Protein AF-A0A0M4GAU2-F1 (afdb_monomer_lite)

Structure (mmCIF, N/CA/C/O backbone):
data_AF-A0A0M4GAU2-F1
#
_entry.id   AF-A0A0M4GAU2-F1
#
loop_
_atom_site.group_PDB
_atom_site.id
_atom_site.type_symbol
_atom_site.label_atom_id
_atom_site.label_alt_id
_atom_site.label_comp_id
_atom_site.label_asym_id
_atom_site.label_entity_id
_atom_site.label_seq_id
_atom_site.pdbx_PDB_ins_code
_atom_site.Cartn_x
_atom_site.Cartn_y
_atom_site.Cartn_z
_atom_site.occupancy
_atom_site.B_iso_or_equiv
_atom_site.auth_seq_id
_atom_site.auth_comp_id
_atom_site.auth_asym_id
_atom_site.auth_atom_id
_atom_site.pdbx_PDB_model_num
ATOM 1 N N . MET A 1 1 ? 25.456 -0.209 17.950 1.00 37.38 1 MET A N 1
ATOM 2 C CA . MET A 1 1 ? 25.767 -1.241 16.939 1.00 37.38 1 MET A CA 1
ATOM 3 C C . MET A 1 1 ? 24.673 -1.187 15.885 1.00 37.38 1 MET A C 1
ATOM 5 O O . MET A 1 1 ? 23.573 -1.643 16.156 1.00 37.38 1 MET A O 1
ATOM 9 N N . SER A 1 2 ? 24.927 -0.541 14.746 1.00 29.86 2 SER A N 1
ATOM 10 C CA . SER A 1 2 ? 23.926 -0.390 13.682 1.00 29.86 2 SER A CA 1
ATOM 11 C C . SER A 1 2 ? 23.877 -1.651 12.825 1.00 29.86 2 SER A C 1
ATOM 13 O O . SER A 1 2 ? 24.850 -1.964 12.141 1.00 29.86 2 SER A O 1
ATOM 15 N N . LYS A 1 3 ? 22.750 -2.366 12.847 1.00 35.47 3 LYS A N 1
ATOM 16 C CA . LYS A 1 3 ? 22.437 -3.366 11.824 1.00 35.47 3 LYS A CA 1
ATOM 17 C C . LYS A 1 3 ? 21.918 -2.611 10.599 1.00 35.47 3 LYS A C 1
ATOM 19 O O . LYS A 1 3 ? 20.835 -2.041 10.637 1.00 35.47 3 LYS A O 1
ATOM 24 N N . LYS A 1 4 ? 22.733 -2.550 9.542 1.00 35.78 4 LYS A N 1
ATOM 25 C CA . LYS A 1 4 ? 22.286 -2.166 8.198 1.00 35.78 4 LYS A CA 1
ATOM 26 C C . LYS A 1 4 ? 21.355 -3.271 7.698 1.00 35.78 4 LYS A C 1
ATOM 28 O O . LYS A 1 4 ? 21.802 -4.406 7.557 1.00 35.78 4 LYS A O 1
ATOM 33 N N . LEU A 1 5 ? 20.088 -2.945 7.466 1.00 28.72 5 LEU A N 1
ATOM 34 C CA . LEU A 1 5 ? 19.147 -3.827 6.788 1.00 28.72 5 LEU A CA 1
ATOM 35 C C . LEU A 1 5 ? 19.427 -3.720 5.281 1.00 28.72 5 LEU A C 1
ATOM 37 O O . LEU A 1 5 ? 19.213 -2.672 4.678 1.00 28.72 5 LEU A O 1
ATOM 41 N N . MET A 1 6 ? 19.992 -4.776 4.700 1.00 33.91 6 MET A N 1
ATOM 42 C CA . MET A 1 6 ? 19.971 -4.995 3.256 1.00 33.91 6 MET A CA 1
ATOM 43 C C . MET A 1 6 ? 18.650 -5.698 2.945 1.00 33.91 6 MET A C 1
ATOM 45 O O . MET A 1 6 ? 18.496 -6.865 3.291 1.00 33.91 6 MET A O 1
ATOM 49 N N . VAL A 1 7 ? 17.698 -4.995 2.334 1.00 33.19 7 VAL A N 1
ATOM 50 C CA . VAL A 1 7 ? 16.542 -5.628 1.685 1.00 33.19 7 VAL A CA 1
ATOM 51 C C . VAL A 1 7 ? 16.808 -5.541 0.191 1.00 33.19 7 VAL A C 1
ATOM 53 O O . VAL A 1 7 ? 16.531 -4.548 -0.473 1.00 33.19 7 VAL A O 1
ATOM 56 N N . THR A 1 8 ? 17.507 -6.562 -0.288 1.00 37.31 8 THR A N 1
ATOM 57 C CA . THR A 1 8 ? 17.962 -6.719 -1.665 1.00 37.31 8 THR A CA 1
ATOM 58 C C . THR A 1 8 ? 16.935 -7.562 -2.417 1.00 37.31 8 THR A C 1
ATOM 60 O O . THR A 1 8 ? 16.711 -8.707 -2.048 1.00 37.31 8 THR A O 1
ATOM 63 N N . GLY A 1 9 ? 16.337 -6.984 -3.460 1.00 35.84 9 GLY A N 1
ATOM 64 C CA . GLY A 1 9 ? 15.744 -7.629 -4.643 1.00 35.84 9 GLY A CA 1
ATOM 65 C C . GLY A 1 9 ? 15.406 -9.124 -4.588 1.00 35.84 9 GLY A C 1
ATOM 66 O O . GLY A 1 9 ? 16.129 -9.939 -5.161 1.00 35.84 9 GLY A O 1
ATOM 67 N N . ILE A 1 10 ? 14.262 -9.480 -3.998 1.00 39.62 10 ILE A N 1
ATOM 68 C CA . ILE A 1 10 ? 13.757 -10.866 -4.011 1.00 39.62 10 ILE A CA 1
ATOM 69 C C . ILE A 1 10 ? 12.842 -11.149 -5.217 1.00 39.62 10 ILE A C 1
ATOM 71 O O . ILE A 1 10 ? 12.705 -12.304 -5.610 1.00 39.62 10 ILE A O 1
ATOM 75 N N . ILE A 1 11 ? 12.287 -10.140 -5.896 1.00 41.09 11 ILE A N 1
ATOM 76 C CA . ILE A 1 11 ? 11.286 -10.408 -6.946 1.00 41.09 11 ILE A CA 1
ATOM 77 C C . ILE A 1 11 ? 11.917 -10.872 -8.278 1.00 41.09 11 ILE A C 1
ATOM 79 O O . ILE A 1 11 ? 11.309 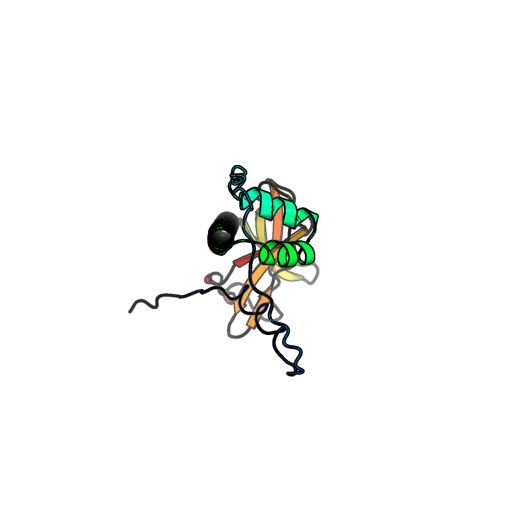-11.664 -8.994 1.00 41.09 11 ILE A O 1
ATOM 83 N N . LEU A 1 12 ? 13.169 -10.509 -8.590 1.00 37.31 12 LEU A N 1
ATOM 84 C CA . LEU A 1 12 ? 13.774 -10.858 -9.890 1.00 37.31 12 LEU A CA 1
ATOM 85 C C . LEU A 1 12 ? 14.558 -12.188 -9.914 1.00 37.31 12 LEU A C 1
ATOM 87 O O . LEU A 1 12 ? 14.758 -12.768 -10.980 1.00 37.31 12 LEU A O 1
ATOM 91 N N . SER A 1 13 ? 14.977 -12.723 -8.761 1.00 33.28 13 SER A N 1
ATOM 92 C CA . SER A 1 13 ? 15.839 -13.925 -8.721 1.00 33.28 13 SER A CA 1
ATOM 93 C C . SER A 1 13 ? 15.098 -15.239 -9.006 1.00 33.28 13 SER A C 1
ATOM 95 O O . SER A 1 13 ? 15.727 -16.237 -9.357 1.00 33.28 13 SER A O 1
ATOM 97 N N . SER A 1 14 ? 13.767 -15.254 -8.908 1.00 34.91 14 SER A N 1
ATOM 98 C CA . SER A 1 14 ? 12.967 -16.474 -9.094 1.00 34.91 14 SER A CA 1
ATOM 99 C C . SER A 1 14 ? 12.647 -16.790 -10.561 1.00 34.91 14 SER A C 1
ATOM 101 O O . SER A 1 14 ? 12.281 -17.921 -10.869 1.00 34.91 14 SER A O 1
ATOM 103 N N . LEU A 1 15 ? 12.817 -15.835 -11.485 1.00 39.34 15 LEU A N 1
ATOM 104 C CA . LEU A 1 15 ? 12.462 -16.008 -12.904 1.00 39.34 15 LEU A CA 1
ATOM 105 C C . LEU A 1 15 ? 13.639 -16.416 -13.806 1.00 39.34 15 LEU A C 1
ATOM 107 O O . LEU A 1 15 ? 13.414 -16.914 -14.905 1.00 39.34 15 LEU A O 1
ATOM 111 N N . ILE A 1 16 ? 14.889 -16.291 -13.346 1.00 38.88 16 ILE A N 1
ATOM 112 C CA . ILE A 1 16 ? 16.074 -16.606 -14.169 1.00 38.88 16 ILE A CA 1
ATOM 113 C C . ILE A 1 16 ? 16.476 -18.097 -14.073 1.00 38.88 16 ILE A C 1
ATOM 115 O O . ILE A 1 16 ? 17.163 -18.613 -14.952 1.00 38.88 16 ILE A O 1
ATOM 119 N N . PHE A 1 17 ? 16.010 -18.845 -13.064 1.00 32.12 17 PHE A N 1
ATOM 120 C CA . PHE A 1 17 ? 16.517 -20.203 -12.790 1.00 32.12 17 PHE A CA 1
ATOM 121 C C . PHE A 1 17 ? 15.682 -21.379 -13.334 1.00 32.12 17 PHE A C 1
ATOM 123 O O . PHE A 1 17 ? 16.109 -22.526 -13.208 1.00 32.12 17 PHE A O 1
ATOM 130 N N . ALA A 1 18 ? 14.536 -21.141 -13.982 1.00 31.88 18 ALA A N 1
ATOM 131 C CA . ALA A 1 18 ? 13.671 -22.220 -14.488 1.00 31.88 18 ALA A CA 1
ATOM 132 C C . ALA A 1 18 ? 13.874 -22.580 -15.980 1.00 31.88 18 ALA A C 1
ATOM 134 O O . ALA A 1 18 ? 13.221 -23.495 -16.475 1.00 31.88 18 ALA A O 1
ATOM 135 N N . GLY A 1 19 ? 14.774 -21.898 -16.702 1.00 32.22 19 GLY A N 1
ATOM 136 C CA . GLY A 1 19 ? 14.965 -22.093 -18.152 1.00 32.22 19 GLY A CA 1
ATOM 137 C C . GLY A 1 19 ? 16.175 -22.931 -18.585 1.00 32.22 19 GLY A C 1
ATOM 138 O O . GLY A 1 19 ? 16.250 -23.331 -19.743 1.00 32.22 19 GLY A O 1
ATOM 139 N N . CYS A 1 20 ? 17.125 -23.232 -17.694 1.00 32.88 20 CYS A N 1
ATOM 140 C CA . CYS A 1 20 ? 18.378 -23.901 -18.066 1.00 32.88 20 CYS A CA 1
ATOM 141 C C . CYS A 1 20 ? 18.501 -25.295 -17.442 1.00 32.88 20 CYS A C 1
ATOM 143 O O . CYS A 1 20 ? 19.254 -25.506 -16.494 1.00 32.88 20 CYS A O 1
ATOM 145 N N . SER A 1 21 ? 17.780 -26.274 -17.993 1.00 30.08 21 SER A N 1
ATOM 146 C CA . SER A 1 21 ? 18.177 -27.689 -17.936 1.00 30.08 21 SER A CA 1
ATOM 147 C C . SER A 1 21 ? 17.372 -28.536 -18.920 1.00 30.08 21 SER A C 1
ATOM 149 O O . SER A 1 21 ? 16.273 -28.978 -18.600 1.00 30.08 21 SER A O 1
ATOM 151 N N . LYS A 1 22 ? 17.953 -28.808 -20.097 1.00 33.75 22 LYS A N 1
ATOM 152 C CA . LYS A 1 22 ? 18.382 -30.161 -20.504 1.00 33.75 22 LYS A CA 1
ATOM 153 C C . LYS A 1 22 ? 18.980 -30.183 -21.922 1.00 33.75 22 LYS A C 1
ATOM 155 O O . LYS A 1 22 ? 18.321 -29.839 -22.889 1.00 33.75 22 LYS A O 1
ATOM 160 N N . GLU A 1 23 ? 20.220 -30.671 -21.946 1.00 27.88 23 GLU A N 1
ATOM 161 C CA . GLU A 1 23 ? 20.842 -31.590 -22.915 1.00 27.88 23 GLU A CA 1
ATOM 162 C C . GLU A 1 23 ? 21.263 -31.118 -24.332 1.00 27.88 23 GLU A C 1
ATOM 164 O O . GLU A 1 23 ? 20.506 -30.618 -25.152 1.00 27.88 23 GLU A O 1
ATOM 169 N N . ASN A 1 24 ? 22.564 -31.342 -24.546 1.00 28.81 24 ASN A N 1
ATOM 170 C CA . ASN A 1 24 ? 23.491 -31.155 -25.671 1.00 28.81 24 ASN A CA 1
ATOM 171 C C . ASN A 1 24 ? 23.342 -32.290 -26.735 1.00 28.81 24 ASN A C 1
ATOM 173 O O . ASN A 1 24 ? 22.581 -33.223 -26.487 1.00 28.81 24 ASN A O 1
ATOM 177 N N . PRO A 1 25 ? 24.267 -32.455 -27.706 1.00 45.41 25 PRO A N 1
ATOM 178 C CA . PRO A 1 25 ? 24.564 -31.708 -28.940 1.00 45.41 25 PRO A CA 1
ATOM 179 C C . PRO A 1 25 ? 24.267 -32.535 -30.218 1.00 45.41 25 PRO A C 1
ATOM 181 O O . PRO A 1 25 ? 24.399 -33.753 -30.203 1.00 45.41 25 PRO A O 1
ATOM 184 N N . GLU A 1 26 ? 24.088 -31.900 -31.380 1.00 28.69 26 GLU A N 1
ATOM 185 C CA . GLU A 1 26 ? 24.576 -32.516 -32.625 1.00 28.69 26 GLU A CA 1
ATOM 186 C C . GLU A 1 26 ? 25.001 -31.464 -33.654 1.00 28.69 26 GLU A C 1
ATOM 188 O O . GLU A 1 26 ? 24.389 -30.410 -33.817 1.00 28.69 26 GLU A O 1
ATOM 193 N N . GLN A 1 27 ? 26.137 -31.754 -34.280 1.00 31.38 27 GLN A N 1
ATOM 194 C CA . GLN A 1 27 ? 26.883 -30.930 -35.216 1.00 31.38 27 GLN A CA 1
ATOM 195 C C . GLN A 1 27 ? 26.136 -30.715 -36.535 1.00 31.38 27 GLN A C 1
ATOM 197 O O . GLN A 1 27 ? 25.662 -31.666 -37.145 1.00 31.38 27 GLN A O 1
ATOM 202 N N . ALA A 1 28 ? 26.241 -29.506 -37.081 1.00 29.28 28 ALA A N 1
ATOM 203 C CA . ALA A 1 28 ? 26.491 -29.329 -38.508 1.00 29.28 28 ALA A CA 1
ATOM 204 C C . ALA A 1 28 ? 27.251 -28.017 -38.715 1.00 29.28 28 ALA A C 1
ATOM 206 O O . ALA A 1 28 ? 26.697 -26.923 -38.639 1.00 29.28 28 ALA A O 1
ATOM 207 N N . ALA A 1 29 ? 28.557 -28.150 -38.932 1.00 33.00 29 ALA A N 1
ATOM 208 C CA . ALA A 1 29 ? 29.398 -27.088 -39.446 1.00 33.00 29 ALA A CA 1
ATOM 209 C C . ALA A 1 29 ? 29.067 -26.845 -40.925 1.00 33.00 29 ALA A C 1
ATOM 211 O O . ALA A 1 29 ? 28.983 -27.795 -41.702 1.00 33.00 29 ALA A O 1
ATOM 212 N N . ALA A 1 30 ? 28.963 -25.580 -41.319 1.00 32.41 30 ALA A N 1
ATOM 213 C CA . ALA A 1 30 ? 29.221 -25.154 -42.687 1.00 32.41 30 ALA A CA 1
ATOM 214 C C . ALA A 1 30 ? 29.810 -23.739 -42.647 1.00 32.41 30 ALA A C 1
ATOM 216 O O . ALA A 1 30 ? 29.138 -22.774 -42.288 1.00 32.41 30 ALA A O 1
ATOM 217 N N . GLU A 1 31 ? 31.102 -23.653 -42.958 1.00 33.91 31 GLU A N 1
ATOM 218 C CA . GLU A 1 31 ? 31.794 -22.412 -43.287 1.00 33.91 31 GLU A CA 1
ATOM 219 C C . GLU A 1 31 ? 31.272 -21.867 -44.622 1.00 33.91 31 GLU A C 1
ATOM 221 O O . GLU A 1 31 ? 31.273 -22.589 -45.615 1.00 33.91 31 GLU A O 1
ATOM 226 N N . GLU A 1 32 ? 30.969 -20.570 -44.692 1.00 29.83 32 GLU A N 1
ATOM 227 C CA . GLU A 1 32 ? 31.379 -19.766 -45.845 1.00 29.83 32 GLU A CA 1
ATOM 228 C C . GLU A 1 32 ? 31.563 -18.294 -45.444 1.00 29.83 32 GLU A C 1
ATOM 230 O O . GLU A 1 32 ? 30.829 -17.730 -44.635 1.00 29.83 32 GLU A O 1
ATOM 235 N N . LYS A 1 33 ? 32.632 -17.699 -45.972 1.00 32.75 33 LYS A N 1
ATOM 236 C CA . LYS A 1 33 ? 33.180 -16.377 -45.634 1.00 32.75 33 LYS A CA 1
ATOM 237 C C . LYS A 1 33 ? 32.769 -15.342 -46.716 1.00 32.75 33 LYS A C 1
ATOM 239 O O . LYS A 1 33 ? 32.147 -15.702 -47.706 1.00 32.75 33 LYS A O 1
ATOM 244 N N . PRO A 1 34 ? 33.105 -14.050 -46.565 1.00 39.31 34 PRO A N 1
ATOM 245 C CA . PRO A 1 34 ? 32.179 -12.929 -46.409 1.00 39.31 34 PRO A CA 1
ATOM 246 C C . PRO A 1 34 ? 31.930 -12.120 -47.699 1.00 39.31 34 PRO A C 1
ATOM 248 O O . PRO A 1 34 ? 32.752 -12.128 -48.617 1.00 39.31 34 PRO A O 1
ATOM 251 N N . LYS A 1 35 ? 30.884 -11.277 -47.720 1.00 30.77 35 LYS A N 1
ATOM 252 C CA . LYS A 1 35 ? 30.868 -10.091 -48.594 1.00 30.77 35 LYS A CA 1
ATOM 253 C C . LYS A 1 35 ? 30.059 -8.916 -48.035 1.00 30.77 35 LYS A C 1
ATOM 255 O O . LYS A 1 35 ? 28.857 -8.999 -47.844 1.00 30.77 35 LYS A O 1
ATOM 260 N N . ALA A 1 36 ? 30.825 -7.855 -47.789 1.00 29.66 36 ALA A N 1
ATOM 261 C CA . ALA A 1 36 ? 30.553 -6.423 -47.840 1.00 29.66 36 ALA A CA 1
ATOM 262 C C . ALA A 1 36 ? 29.114 -5.918 -48.053 1.00 29.66 36 ALA A C 1
ATOM 264 O O . ALA A 1 36 ? 28.466 -6.243 -49.043 1.00 29.66 36 ALA A O 1
ATOM 265 N N . GLY A 1 37 ? 28.773 -4.924 -47.228 1.00 34.22 37 GLY A N 1
ATOM 266 C CA . GLY A 1 37 ? 27.866 -3.839 -47.592 1.00 34.22 37 GLY A CA 1
ATOM 267 C C . GLY A 1 37 ? 26.522 -3.901 -46.889 1.00 34.22 37 GLY A C 1
ATOM 268 O O . GLY A 1 37 ? 25.534 -4.299 -47.492 1.00 34.22 37 GLY A O 1
ATOM 269 N N . GLN A 1 38 ? 26.466 -3.433 -45.646 1.00 30.27 38 GLN A N 1
ATOM 270 C CA . GLN A 1 38 ? 25.228 -2.876 -45.117 1.00 30.27 38 GLN A CA 1
ATOM 271 C C . GLN A 1 38 ? 25.547 -1.519 -44.507 1.00 30.27 38 GLN A C 1
ATOM 273 O O . GLN A 1 38 ? 26.264 -1.413 -43.513 1.00 30.27 38 GLN A O 1
ATOM 278 N N . GLU A 1 39 ? 25.065 -0.488 -45.198 1.00 32.91 39 GLU A N 1
ATOM 279 C CA . GLU A 1 39 ? 24.930 0.866 -44.688 1.00 32.91 39 GLU A CA 1
ATOM 280 C C . GLU A 1 39 ? 24.306 0.801 -43.296 1.00 32.91 39 GLU A C 1
ATOM 282 O O . GLU A 1 39 ? 23.192 0.301 -43.119 1.00 32.91 39 GLU A O 1
ATOM 287 N N . GLN A 1 40 ? 25.036 1.319 -42.309 1.00 31.45 40 GLN A N 1
ATOM 288 C CA . GLN A 1 40 ? 24.446 1.761 -41.059 1.00 31.45 40 GLN A CA 1
ATOM 289 C C . GLN A 1 40 ? 23.450 2.863 -41.408 1.00 31.45 40 GLN A C 1
ATOM 291 O O . GLN A 1 40 ? 23.799 4.029 -41.570 1.00 31.45 40 GLN A O 1
ATOM 296 N N . THR A 1 41 ? 22.191 2.476 -41.558 1.00 33.12 41 THR A N 1
ATOM 297 C CA . THR A 1 41 ? 21.095 3.404 -41.350 1.00 33.12 41 THR A CA 1
ATOM 298 C C . THR A 1 41 ? 21.101 3.703 -39.856 1.00 33.12 41 THR A C 1
ATOM 300 O O . THR A 1 41 ? 20.649 2.899 -39.045 1.00 33.12 41 THR A O 1
ATOM 303 N N . GLU A 1 42 ? 21.683 4.846 -39.488 1.00 39.25 42 GLU A N 1
ATOM 304 C CA . GLU A 1 42 ? 21.441 5.516 -38.211 1.00 39.25 42 GLU A CA 1
ATOM 305 C C . GLU A 1 42 ? 19.946 5.863 -38.140 1.00 39.25 42 GLU A C 1
ATOM 307 O O . GLU A 1 42 ? 19.505 6.981 -38.406 1.00 39.25 42 GLU A O 1
ATOM 312 N N . GLY A 1 43 ? 19.128 4.858 -37.829 1.00 33.25 43 GLY A N 1
ATOM 313 C CA . GLY A 1 43 ? 17.809 5.086 -37.279 1.00 33.25 43 GLY A CA 1
ATOM 314 C C . GLY A 1 43 ? 18.021 5.764 -35.938 1.00 33.25 43 GLY A C 1
ATOM 315 O O . GLY A 1 43 ? 18.689 5.202 -35.071 1.00 33.25 43 GLY A O 1
ATOM 316 N N . LYS A 1 44 ? 17.502 6.987 -35.787 1.00 35.03 44 LYS A N 1
ATOM 317 C CA . LYS A 1 44 ? 17.373 7.653 -34.490 1.00 35.03 44 LYS A CA 1
ATOM 318 C C . LYS A 1 44 ? 16.924 6.613 -33.467 1.00 35.03 44 LYS A C 1
ATOM 320 O O . LYS A 1 44 ? 15.817 6.093 -33.588 1.00 35.03 44 LYS A O 1
ATOM 325 N N . SER A 1 45 ? 17.800 6.307 -32.514 1.00 42.22 45 SER A N 1
ATOM 326 C CA . SER A 1 45 ? 17.443 5.596 -31.294 1.00 42.22 45 SER A CA 1
ATOM 327 C C . SER A 1 45 ? 16.228 6.317 -30.726 1.00 42.22 45 SER A C 1
ATOM 329 O O . SER A 1 45 ? 16.341 7.476 -30.334 1.0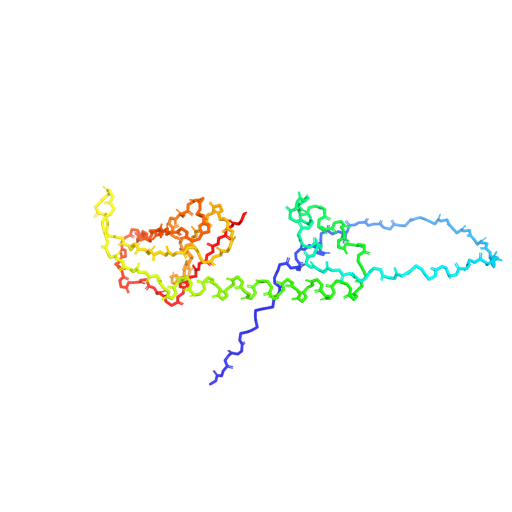0 42.2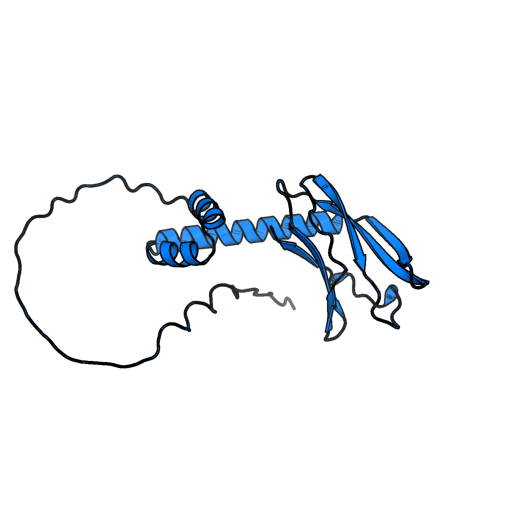2 45 SER A O 1
ATOM 331 N N . GLN A 1 46 ? 15.047 5.700 -30.791 1.00 58.00 46 GLN A N 1
ATOM 332 C CA . GLN A 1 46 ? 13.973 6.114 -29.904 1.00 58.00 46 GLN A CA 1
ATOM 333 C C . GLN A 1 46 ? 14.520 5.863 -28.506 1.00 58.00 46 GLN A C 1
ATOM 335 O O . GLN A 1 46 ? 14.842 4.723 -28.179 1.00 58.00 46 GLN A O 1
ATOM 340 N N . ASP A 1 47 ? 14.735 6.932 -27.745 1.00 80.19 47 ASP A N 1
ATOM 341 C CA . ASP A 1 47 ? 15.150 6.817 -26.356 1.00 80.19 47 ASP A CA 1
ATOM 342 C C . ASP A 1 47 ? 14.124 5.936 -25.636 1.00 80.19 47 ASP A C 1
ATOM 344 O O . ASP A 1 47 ? 12.921 6.209 -25.669 1.00 80.19 47 ASP A O 1
ATOM 348 N N . PHE A 1 48 ? 14.596 4.827 -25.068 1.00 89.94 48 PHE A N 1
ATOM 349 C CA . PHE A 1 48 ? 13.762 3.920 -24.296 1.00 89.94 48 PHE A CA 1
ATOM 350 C C . PHE A 1 48 ? 13.121 4.685 -23.133 1.00 89.94 48 PHE A C 1
ATOM 352 O O . PHE A 1 48 ? 13.804 5.384 -22.387 1.00 89.94 48 PHE A O 1
ATOM 359 N N . ASN A 1 49 ? 11.802 4.555 -22.987 1.00 94.19 49 ASN A N 1
ATOM 360 C CA . ASN A 1 49 ? 11.042 5.206 -21.930 1.00 94.19 49 ASN A CA 1
ATOM 361 C C . ASN A 1 49 ? 10.494 4.144 -20.956 1.00 94.19 49 ASN A C 1
ATOM 363 O O . ASN A 1 49 ? 9.513 3.468 -21.287 1.00 94.19 49 ASN A O 1
ATOM 367 N N . PRO A 1 50 ? 11.089 3.984 -19.756 1.00 92.94 50 PRO A N 1
ATOM 368 C CA . PRO A 1 50 ? 10.677 2.949 -18.810 1.00 92.94 50 PRO A CA 1
ATOM 369 C C . PRO A 1 50 ? 9.253 3.163 -18.272 1.00 92.94 50 PRO A C 1
ATOM 371 O O . PRO A 1 50 ? 8.563 2.189 -17.980 1.00 92.94 50 PRO A O 1
ATOM 374 N N . GLU A 1 51 ? 8.770 4.408 -18.198 1.00 92.75 51 GLU A N 1
ATOM 375 C CA . GLU A 1 51 ? 7.395 4.703 -17.778 1.00 92.75 51 GLU A CA 1
ATOM 376 C C . GLU A 1 51 ? 6.376 4.220 -18.813 1.00 92.75 51 GLU A C 1
ATOM 378 O O . GLU A 1 51 ? 5.394 3.562 -18.465 1.00 92.75 51 GLU A O 1
ATOM 383 N N . GLU A 1 52 ? 6.601 4.525 -20.093 1.00 93.38 52 GLU A N 1
ATOM 384 C CA . GLU A 1 52 ? 5.728 4.050 -21.172 1.00 93.38 52 GLU A CA 1
ATOM 385 C C . GLU A 1 52 ? 5.760 2.525 -21.281 1.00 93.38 52 GLU A C 1
ATOM 387 O O . GLU A 1 52 ? 4.710 1.909 -21.465 1.00 93.38 52 GLU A O 1
ATOM 392 N N . PHE A 1 53 ? 6.931 1.915 -21.085 1.00 93.50 53 PHE A N 1
ATOM 393 C CA . PHE A 1 53 ? 7.080 0.464 -21.064 1.00 93.50 53 PHE A CA 1
ATOM 394 C C . PHE A 1 53 ? 6.243 -0.188 -19.954 1.00 93.50 53 PHE A C 1
ATOM 396 O O . PHE A 1 53 ? 5.483 -1.117 -20.224 1.00 93.50 53 PHE A O 1
ATOM 403 N N . VAL A 1 54 ? 6.328 0.312 -18.714 1.00 90.56 54 VAL A N 1
ATOM 404 C CA . VAL A 1 54 ? 5.543 -0.213 -17.581 1.00 90.56 54 VAL A CA 1
ATOM 405 C C . VAL A 1 54 ? 4.042 0.017 -17.784 1.00 90.56 54 VAL A C 1
ATOM 407 O O . VAL A 1 54 ? 3.241 -0.872 -17.496 1.00 90.56 54 VAL A O 1
ATOM 410 N N . LYS A 1 55 ? 3.641 1.169 -18.339 1.00 89.19 55 LYS A N 1
ATOM 411 C CA . LYS A 1 55 ? 2.233 1.436 -18.685 1.00 89.19 55 LYS A CA 1
ATOM 412 C C . LYS A 1 55 ? 1.701 0.468 -19.736 1.00 89.19 55 LYS A C 1
ATOM 414 O O . LYS A 1 55 ? 0.556 0.034 -19.635 1.00 89.19 55 LYS A O 1
ATOM 419 N N . GLU A 1 56 ? 2.501 0.144 -20.746 1.00 91.38 56 GLU A N 1
ATOM 420 C CA . GLU A 1 56 ? 2.113 -0.818 -21.776 1.00 91.38 56 GLU A CA 1
ATOM 421 C C . GLU A 1 56 ? 2.057 -2.239 -21.202 1.00 91.38 56 GLU A C 1
ATOM 423 O O . GLU A 1 56 ? 1.076 -2.950 -21.419 1.00 91.38 56 GLU A O 1
ATOM 428 N N . ALA A 1 57 ? 3.022 -2.610 -20.358 1.00 89.88 57 ALA A N 1
ATOM 429 C CA . ALA A 1 57 ? 3.011 -3.874 -19.631 1.00 89.88 57 ALA A CA 1
ATOM 430 C C . ALA A 1 57 ? 1.755 -4.053 -18.766 1.00 89.88 57 ALA A C 1
ATOM 432 O O . ALA A 1 57 ? 1.185 -5.140 -18.744 1.00 89.88 57 ALA A O 1
ATOM 433 N N . GLY A 1 58 ? 1.262 -2.989 -18.125 1.00 84.62 58 GLY A N 1
ATOM 434 C CA . GLY A 1 58 ? 0.004 -3.024 -17.373 1.00 84.62 58 GLY A CA 1
ATOM 435 C C . GLY A 1 58 ? -1.225 -3.386 -18.221 1.00 84.62 58 GLY A C 1
ATOM 436 O O . GLY A 1 58 ? -2.178 -3.957 -17.701 1.00 84.62 58 GLY A O 1
ATOM 437 N N . LYS A 1 59 ? -1.207 -3.111 -19.534 1.00 89.25 59 LYS A N 1
ATOM 438 C CA . LYS A 1 59 ? -2.313 -3.451 -20.450 1.00 89.25 59 LYS A CA 1
ATOM 439 C C . LYS A 1 59 ? -2.262 -4.896 -20.938 1.00 89.25 59 LYS A C 1
ATOM 441 O O . LYS A 1 59 ? -3.312 -5.489 -21.169 1.00 89.25 59 LYS A O 1
ATOM 446 N N . HIS A 1 60 ? -1.058 -5.436 -21.141 1.00 89.50 60 HIS A N 1
ATOM 447 C CA . HIS A 1 60 ? -0.852 -6.767 -21.736 1.00 89.50 60 HIS A CA 1
ATOM 448 C C . HIS A 1 60 ? -0.527 -7.858 -20.711 1.00 89.50 60 HIS A C 1
ATOM 450 O O . HIS A 1 60 ? -0.624 -9.043 -21.023 1.00 89.50 60 HIS A O 1
ATOM 456 N N . GLY A 1 61 ? -0.166 -7.478 -19.487 1.00 85.56 61 GLY A N 1
ATOM 457 C CA . GLY A 1 61 ? 0.132 -8.391 -18.391 1.00 85.56 61 GLY A CA 1
ATOM 458 C C . GLY A 1 61 ? 1.565 -8.935 -18.384 1.00 85.56 61 GLY A C 1
ATOM 459 O O . GLY A 1 61 ? 2.439 -8.545 -19.163 1.00 85.56 61 GLY A O 1
ATOM 460 N N . MET A 1 62 ? 1.805 -9.863 -17.453 1.00 87.12 62 MET A N 1
ATOM 461 C CA . MET A 1 62 ? 3.149 -10.334 -17.098 1.00 87.12 62 MET A CA 1
ATOM 462 C C . MET A 1 62 ? 3.849 -11.120 -18.216 1.00 87.12 62 MET A C 1
ATOM 464 O O . MET A 1 62 ? 5.061 -11.008 -18.380 1.00 87.12 62 MET A O 1
ATOM 468 N N . GLU A 1 63 ? 3.110 -11.903 -19.007 1.00 89.12 63 GLU A N 1
ATOM 469 C CA . GLU A 1 63 ? 3.694 -12.683 -20.110 1.00 89.12 63 GLU A CA 1
ATOM 470 C C . GLU A 1 63 ? 4.295 -11.772 -21.187 1.00 89.12 63 GLU A C 1
ATOM 472 O O . GLU A 1 63 ? 5.405 -12.013 -21.663 1.00 89.12 63 GLU A O 1
ATOM 477 N N . TRP A 1 64 ? 3.593 -10.683 -21.515 1.00 93.69 64 TRP A N 1
ATOM 478 C CA . TRP A 1 64 ? 4.088 -9.660 -22.430 1.00 93.69 64 TRP A CA 1
ATOM 479 C C . TRP A 1 64 ? 5.299 -8.937 -21.846 1.00 93.69 64 TRP A C 1
ATOM 481 O O . TRP A 1 64 ? 6.314 -8.803 -22.525 1.00 93.69 64 TRP A O 1
ATOM 491 N N . TYR A 1 65 ? 5.230 -8.547 -20.569 1.00 91.12 65 TYR A N 1
ATOM 492 C CA . TYR A 1 65 ? 6.342 -7.894 -19.880 1.00 91.12 65 TYR A CA 1
ATOM 493 C C . TYR A 1 65 ? 7.630 -8.724 -19.971 1.00 91.12 65 TYR A C 1
ATOM 495 O O . TYR A 1 65 ? 8.661 -8.213 -20.402 1.00 91.12 65 TYR A O 1
ATOM 503 N N . ILE A 1 66 ? 7.570 -10.021 -19.645 1.00 91.06 66 ILE A N 1
ATOM 504 C CA . ILE A 1 66 ? 8.734 -10.919 -19.717 1.00 91.06 66 ILE A CA 1
ATOM 505 C C . ILE A 1 66 ? 9.274 -11.004 -21.154 1.00 91.06 66 ILE A C 1
ATOM 507 O O . ILE A 1 66 ? 10.487 -10.923 -21.364 1.00 91.06 66 ILE A O 1
ATOM 511 N N . ALA A 1 67 ? 8.388 -11.154 -22.142 1.00 92.56 67 ALA A N 1
ATOM 512 C CA . ALA A 1 67 ? 8.774 -11.283 -23.544 1.00 92.56 67 ALA A CA 1
ATOM 513 C C . ALA A 1 67 ? 9.430 -10.011 -24.105 1.00 92.56 67 ALA A C 1
ATOM 515 O O . ALA A 1 67 ? 10.368 -10.110 -24.897 1.00 92.56 67 ALA A O 1
ATOM 516 N N . GLU A 1 68 ? 8.960 -8.828 -23.708 1.00 93.44 68 GLU A N 1
ATOM 517 C CA . GLU A 1 68 ? 9.532 -7.560 -24.162 1.00 93.44 68 GLU A CA 1
ATOM 518 C C . GLU A 1 68 ? 10.810 -7.187 -23.409 1.00 93.44 68 GLU A C 1
ATOM 520 O O . GLU A 1 68 ? 11.758 -6.723 -24.038 1.00 93.44 68 GLU A O 1
ATOM 525 N N . VAL A 1 69 ? 10.904 -7.470 -22.103 1.00 92.38 69 VAL A N 1
ATOM 526 C CA . VAL A 1 69 ? 12.149 -7.264 -21.338 1.00 92.38 69 VAL A CA 1
ATOM 527 C C . VAL A 1 69 ? 13.303 -8.066 -21.942 1.00 92.38 69 VAL A C 1
ATOM 529 O O . VAL A 1 69 ? 14.418 -7.561 -22.028 1.00 92.38 69 VAL A O 1
ATOM 532 N N . ALA A 1 70 ? 13.044 -9.278 -22.444 1.00 92.31 70 ALA A N 1
ATOM 533 C CA . ALA A 1 70 ? 14.057 -10.109 -23.099 1.00 92.31 70 ALA A CA 1
ATOM 534 C C . ALA A 1 70 ? 14.647 -9.497 -24.390 1.00 92.31 70 ALA A C 1
ATOM 536 O O . ALA A 1 70 ? 15.678 -9.969 -24.871 1.00 92.31 70 ALA A O 1
ATOM 537 N N . LYS A 1 71 ? 14.002 -8.472 -24.964 1.00 93.25 71 LYS A N 1
ATOM 538 C CA . LYS A 1 71 ? 14.460 -7.763 -26.171 1.00 93.25 71 LYS A CA 1
ATOM 539 C C . LYS A 1 71 ? 15.230 -6.480 -25.853 1.00 93.25 71 LYS A C 1
ATOM 541 O O . LYS A 1 71 ? 15.831 -5.912 -26.765 1.00 93.25 71 LYS A O 1
ATOM 546 N N . LEU A 1 72 ? 15.191 -6.022 -24.602 1.00 92.50 72 LEU A N 1
ATOM 547 C CA . LEU A 1 72 ? 15.848 -4.796 -24.165 1.00 92.50 72 LEU A CA 1
ATOM 548 C C . LEU A 1 72 ? 17.366 -4.975 -24.090 1.00 92.50 72 LEU A C 1
ATOM 550 O O . LEU A 1 72 ? 17.889 -6.045 -23.767 1.00 92.50 72 LEU A O 1
ATOM 554 N N . LYS A 1 73 ? 18.089 -3.894 -24.365 1.00 94.06 73 LYS A N 1
ATOM 555 C CA . LYS A 1 73 ? 19.535 -3.817 -24.156 1.00 94.06 73 LYS A CA 1
ATOM 556 C C . LYS A 1 73 ? 19.851 -3.721 -22.659 1.00 94.06 73 LYS A C 1
ATOM 558 O O . LYS A 1 73 ? 19.018 -3.239 -21.890 1.00 94.06 73 LYS A O 1
ATOM 563 N N . PRO A 1 74 ? 21.066 -4.097 -22.223 1.00 93.50 74 PRO A N 1
ATOM 564 C CA . PRO A 1 74 ? 21.460 -4.008 -20.815 1.00 93.50 74 PRO A CA 1
ATOM 565 C C . PRO A 1 74 ? 21.245 -2.624 -20.177 1.00 93.50 74 PRO A C 1
ATOM 567 O O . PRO A 1 74 ? 20.847 -2.526 -19.016 1.00 93.50 74 PRO A O 1
ATOM 570 N N . GLU A 1 75 ? 21.474 -1.547 -20.930 1.00 93.00 75 GLU A N 1
ATOM 571 C CA . GLU A 1 75 ? 21.278 -0.172 -20.462 1.00 93.00 75 GLU A CA 1
ATOM 572 C C . GLU A 1 75 ? 19.794 0.168 -20.252 1.00 93.00 75 GLU A C 1
ATOM 574 O O . GLU A 1 75 ? 19.449 0.864 -19.301 1.00 93.00 75 GLU A O 1
ATOM 579 N N . GLU A 1 76 ? 18.912 -0.352 -21.105 1.00 93.00 76 GLU A N 1
ATOM 580 C CA . GLU A 1 76 ? 17.456 -0.171 -21.026 1.00 93.00 76 GLU A CA 1
ATOM 581 C C . GLU A 1 76 ? 16.874 -0.987 -19.863 1.00 93.00 76 GLU A C 1
ATOM 583 O O . GLU A 1 76 ? 16.044 -0.488 -19.105 1.00 93.00 76 GLU A O 1
ATOM 588 N N . ILE A 1 77 ? 17.386 -2.206 -19.649 1.00 93.56 77 ILE A N 1
ATOM 589 C CA . ILE A 1 77 ? 17.065 -3.026 -18.469 1.00 93.56 77 ILE A CA 1
ATOM 590 C C . ILE A 1 77 ? 17.447 -2.276 -17.189 1.00 93.56 77 ILE A C 1
ATOM 592 O O . ILE A 1 77 ? 16.638 -2.181 -16.271 1.00 93.56 77 ILE A O 1
ATOM 596 N N . SER A 1 78 ? 18.645 -1.685 -17.143 1.00 92.44 78 SER A N 1
ATOM 597 C CA . SER A 1 78 ? 19.100 -0.920 -15.974 1.00 92.44 78 SER A CA 1
ATOM 598 C C . SER A 1 78 ? 18.188 0.279 -15.677 1.00 92.44 78 SER A C 1
ATOM 600 O O . SER A 1 78 ? 17.842 0.512 -14.521 1.00 92.44 78 SER A O 1
ATOM 602 N N . GLN A 1 79 ? 17.753 1.008 -16.712 1.00 93.38 79 GLN A N 1
ATOM 603 C CA . GLN A 1 79 ? 16.807 2.123 -16.568 1.00 93.38 79 GLN A CA 1
ATOM 604 C C . GLN A 1 79 ? 15.431 1.657 -16.076 1.00 93.38 79 GLN A C 1
ATOM 606 O O . GLN A 1 79 ? 14.822 2.310 -15.229 1.00 93.38 79 GLN A O 1
ATOM 611 N N . LEU A 1 80 ? 14.940 0.522 -16.581 1.00 93.56 80 LEU A N 1
ATOM 612 C CA . LEU A 1 80 ? 13.675 -0.068 -16.149 1.00 93.56 80 LEU A CA 1
ATOM 613 C C . LEU A 1 80 ? 13.727 -0.516 -14.681 1.00 93.56 80 LEU A C 1
ATOM 615 O O . LEU A 1 80 ? 12.792 -0.249 -13.928 1.00 93.56 80 LEU A O 1
ATOM 619 N N . GLU A 1 81 ? 14.821 -1.151 -14.258 1.00 92.88 81 GLU A N 1
ATOM 620 C CA . GLU A 1 81 ? 15.028 -1.564 -12.867 1.00 92.88 81 GLU A CA 1
ATOM 621 C C . GLU A 1 81 ? 15.100 -0.372 -11.907 1.00 92.88 81 GLU A C 1
ATOM 623 O O . GLU A 1 81 ? 14.555 -0.429 -10.804 1.00 92.88 81 GLU A O 1
ATOM 628 N N . GLU A 1 82 ? 15.788 0.703 -12.296 1.00 94.00 82 GLU A N 1
ATOM 629 C CA . GLU A 1 82 ? 15.858 1.930 -11.500 1.00 94.00 82 GLU A CA 1
ATOM 630 C C . GLU A 1 82 ? 14.474 2.571 -11.366 1.00 94.00 82 GLU A C 1
ATOM 632 O O . GLU A 1 82 ? 14.027 2.844 -10.251 1.00 94.00 82 GLU A O 1
ATOM 637 N N . TYR A 1 83 ? 13.744 2.693 -12.476 1.00 92.62 83 TYR A N 1
ATOM 638 C CA . TYR A 1 83 ? 12.382 3.216 -12.481 1.00 92.62 83 TYR A CA 1
ATOM 639 C C . TYR A 1 83 ? 11.425 2.393 -11.602 1.00 92.62 83 TYR A C 1
ATOM 641 O O . TYR A 1 83 ? 10.636 2.954 -10.841 1.00 92.62 83 TYR A O 1
ATOM 649 N N . GLN A 1 84 ? 11.511 1.060 -11.644 1.00 90.69 84 GLN A N 1
ATOM 650 C CA . GLN A 1 84 ? 10.687 0.192 -10.797 1.00 90.69 84 GLN A CA 1
ATOM 651 C C . GLN A 1 84 ? 11.009 0.345 -9.313 1.00 90.69 84 GLN A C 1
ATOM 653 O O . GLN A 1 84 ? 10.087 0.448 -8.505 1.00 90.69 84 GLN A O 1
ATOM 658 N N . LYS A 1 85 ? 12.292 0.450 -8.946 1.00 92.31 85 LYS A N 1
ATOM 659 C CA . LYS A 1 85 ? 12.694 0.733 -7.559 1.00 92.31 85 LYS A CA 1
ATOM 660 C C . LYS A 1 85 ? 12.145 2.073 -7.076 1.00 92.31 85 LYS A C 1
ATOM 662 O O . LYS A 1 85 ? 11.697 2.173 -5.936 1.00 92.31 85 LYS A O 1
ATOM 667 N N . GLU A 1 86 ? 12.155 3.101 -7.924 1.00 93.38 86 GLU A N 1
ATOM 668 C CA . GLU A 1 86 ? 11.555 4.394 -7.587 1.00 93.38 86 GLU A CA 1
ATOM 669 C C . GLU A 1 86 ? 10.036 4.307 -7.405 1.00 93.38 86 GLU A C 1
ATOM 671 O O . GLU A 1 86 ? 9.498 4.919 -6.480 1.00 93.38 86 GLU A O 1
ATOM 676 N N . LEU A 1 87 ? 9.337 3.557 -8.263 1.00 90.06 87 LEU A N 1
ATOM 677 C CA . LEU A 1 87 ? 7.900 3.322 -8.120 1.00 90.06 87 LEU A CA 1
ATOM 678 C C . LEU A 1 87 ? 7.575 2.576 -6.823 1.00 90.06 87 LEU A C 1
ATOM 680 O O . LEU A 1 87 ? 6.693 3.011 -6.085 1.00 90.06 87 LEU A O 1
ATOM 684 N N . GLU A 1 88 ? 8.298 1.499 -6.513 1.00 89.88 88 GLU A N 1
ATOM 685 C CA . GLU A 1 88 ? 8.130 0.746 -5.265 1.00 89.88 88 GLU A CA 1
ATOM 686 C C . GLU A 1 88 ? 8.378 1.631 -4.039 1.00 89.88 88 GLU A C 1
ATOM 688 O O . GLU A 1 88 ? 7.574 1.639 -3.106 1.00 89.88 88 GLU A O 1
ATOM 693 N N . ALA A 1 89 ? 9.442 2.441 -4.058 1.00 92.06 89 ALA A N 1
ATOM 694 C CA . ALA A 1 89 ? 9.747 3.371 -2.976 1.00 92.06 89 ALA A CA 1
ATOM 695 C C . ALA A 1 89 ? 8.646 4.429 -2.791 1.00 92.06 89 ALA A C 1
ATOM 697 O O . ALA A 1 89 ? 8.276 4.737 -1.657 1.00 92.06 89 ALA A O 1
ATOM 698 N N . LYS A 1 90 ? 8.088 4.962 -3.889 1.00 91.69 90 LYS A N 1
ATOM 699 C CA . LYS A 1 90 ? 6.948 5.892 -3.842 1.00 91.69 90 LYS A CA 1
ATOM 700 C C . LYS A 1 90 ? 5.707 5.219 -3.259 1.00 91.69 90 LYS A C 1
ATOM 702 O O . LYS A 1 90 ? 5.105 5.789 -2.353 1.00 91.69 90 LYS A O 1
ATOM 707 N N . LYS A 1 91 ? 5.362 4.004 -3.707 1.00 91.19 91 LYS A N 1
ATOM 708 C CA . LYS A 1 91 ? 4.217 3.249 -3.166 1.00 91.19 91 LYS A CA 1
ATOM 709 C C . LYS A 1 91 ? 4.377 2.990 -1.669 1.00 91.19 91 LYS A C 1
ATOM 711 O O . LYS A 1 91 ? 3.454 3.270 -0.908 1.00 91.19 91 LYS A O 1
ATOM 716 N N . LEU A 1 92 ? 5.556 2.540 -1.234 1.00 91.69 92 LEU A N 1
ATOM 717 C CA . LEU A 1 92 ? 5.850 2.307 0.180 1.00 91.69 92 LEU A CA 1
ATOM 718 C C . LEU A 1 92 ? 5.720 3.589 1.012 1.00 91.69 92 LEU A C 1
ATOM 720 O O . LEU A 1 92 ? 5.072 3.578 2.057 1.00 91.69 92 LEU A O 1
ATOM 724 N N . ALA A 1 93 ? 6.277 4.706 0.536 1.00 93.56 93 ALA A N 1
ATOM 725 C CA . ALA A 1 93 ? 6.159 5.991 1.219 1.00 93.56 93 ALA A CA 1
ATOM 726 C C . ALA A 1 93 ? 4.693 6.440 1.355 1.00 93.56 93 ALA A C 1
ATOM 728 O O . ALA A 1 93 ? 4.294 6.925 2.415 1.00 93.56 93 ALA A O 1
ATOM 729 N N . THR A 1 94 ? 3.872 6.234 0.320 1.00 94.00 94 THR A N 1
ATOM 730 C CA . THR A 1 94 ? 2.432 6.518 0.373 1.00 94.00 94 THR A CA 1
ATOM 731 C C . THR A 1 94 ? 1.710 5.599 1.359 1.00 94.00 94 THR A C 1
ATOM 733 O O . THR A 1 94 ? 0.917 6.093 2.158 1.00 94.00 94 THR A O 1
ATOM 736 N N . TYR A 1 95 ? 2.004 4.294 1.378 1.00 94.38 95 TYR A N 1
ATOM 737 C CA . TYR A 1 95 ? 1.440 3.374 2.374 1.00 94.38 95 TYR A CA 1
ATOM 738 C C . TYR A 1 95 ? 1.773 3.803 3.805 1.00 94.38 95 TYR A C 1
ATOM 740 O O . TYR A 1 95 ? 0.884 3.859 4.655 1.00 94.38 95 TYR A O 1
ATOM 748 N N . GLU A 1 96 ? 3.025 4.181 4.071 1.00 92.81 96 GLU A N 1
ATOM 749 C CA . GLU A 1 96 ? 3.418 4.714 5.375 1.00 92.81 96 GLU A CA 1
ATOM 750 C C . GLU A 1 96 ? 2.660 5.996 5.736 1.00 92.81 96 GLU A C 1
ATOM 752 O O . GLU A 1 96 ? 2.305 6.200 6.897 1.00 92.81 96 GLU A O 1
ATOM 757 N N . GLU A 1 97 ? 2.422 6.885 4.771 1.00 94.38 97 GLU A N 1
ATOM 758 C CA . GLU A 1 97 ? 1.671 8.119 4.995 1.00 94.38 97 GLU A CA 1
ATOM 759 C C . GLU A 1 97 ? 0.190 7.848 5.299 1.00 94.38 97 GLU A C 1
ATOM 761 O O . GLU A 1 97 ? -0.397 8.519 6.153 1.00 94.38 97 GLU A O 1
ATOM 766 N N . ILE A 1 98 ? -0.414 6.868 4.619 1.00 94.75 98 ILE A N 1
ATOM 767 C CA . ILE A 1 98 ? -1.784 6.417 4.885 1.00 94.75 98 ILE A CA 1
ATOM 768 C C . ILE A 1 98 ? -1.874 5.860 6.310 1.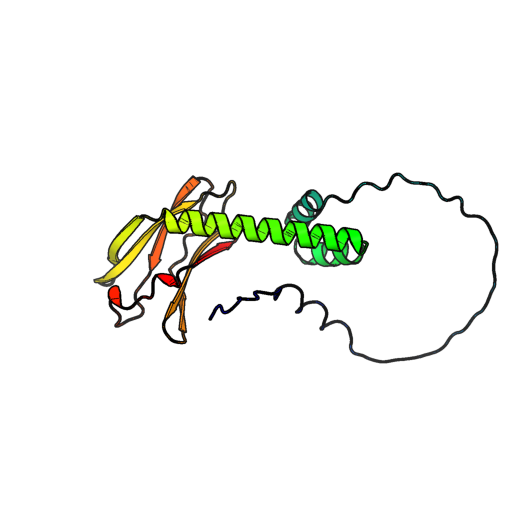00 94.75 98 ILE A C 1
ATOM 770 O O . ILE A 1 98 ? -2.739 6.287 7.073 1.00 94.75 98 ILE A O 1
ATOM 774 N N . LEU A 1 99 ? -0.943 4.981 6.694 1.00 92.69 99 LEU A N 1
ATOM 775 C CA . LEU A 1 99 ? -0.882 4.391 8.034 1.00 92.69 99 LEU A CA 1
ATOM 776 C C . LEU A 1 99 ? -0.676 5.434 9.135 1.00 92.69 99 LEU A C 1
ATOM 778 O O . LEU A 1 99 ? -1.379 5.419 10.141 1.00 92.69 99 LEU A O 1
ATOM 782 N N . LYS A 1 100 ? 0.261 6.370 8.950 1.00 91.25 100 LYS A N 1
ATOM 783 C CA . LYS A 1 100 ? 0.529 7.449 9.919 1.00 91.25 100 LYS A CA 1
ATOM 784 C C . LYS A 1 100 ? -0.673 8.379 10.108 1.00 91.25 100 LYS A C 1
ATOM 786 O O . LYS A 1 100 ? -0.798 8.995 11.162 1.00 91.25 100 LYS A O 1
ATOM 791 N N . GLY A 1 101 ? -1.525 8.502 9.090 1.00 91.06 101 GLY A N 1
ATOM 792 C CA . GLY A 1 101 ? -2.763 9.278 9.135 1.00 91.06 101 GLY A CA 1
ATOM 793 C C . GLY A 1 101 ? -3.998 8.487 9.570 1.00 91.06 101 GLY A C 1
ATOM 794 O O . GLY A 1 101 ? -5.086 9.057 9.549 1.00 91.06 101 GLY A O 1
ATOM 795 N N . ALA A 1 102 ? -3.863 7.203 9.915 1.00 93.44 102 ALA A N 1
ATOM 796 C CA . ALA A 1 102 ? -4.997 6.361 10.267 1.00 93.44 102 ALA A CA 1
ATOM 797 C C . ALA A 1 102 ? -5.629 6.790 11.602 1.00 93.44 102 ALA A C 1
ATOM 799 O O . ALA A 1 102 ? -4.943 6.945 12.614 1.00 93.44 102 ALA A O 1
ATOM 800 N N . GLU A 1 103 ? -6.954 6.923 11.621 1.00 93.88 103 GLU A N 1
ATOM 801 C CA . GLU A 1 103 ? -7.719 7.071 12.858 1.00 93.88 103 GLU A CA 1
ATOM 802 C C . GLU A 1 103 ? -8.036 5.686 13.423 1.00 93.88 103 GLU A C 1
ATOM 804 O O . GLU A 1 103 ? -8.595 4.835 12.726 1.00 93.88 103 GLU A O 1
ATOM 809 N N . THR A 1 104 ? -7.704 5.460 14.693 1.00 88.81 104 THR A N 1
ATOM 810 C CA . THR A 1 104 ? -7.933 4.179 15.366 1.00 88.81 104 THR A CA 1
ATOM 811 C C . THR A 1 104 ? -9.101 4.259 16.337 1.00 88.81 104 THR A C 1
ATOM 813 O O . THR A 1 104 ? -9.282 5.246 17.056 1.00 88.81 104 THR A O 1
ATOM 816 N N . LYS A 1 105 ? -9.913 3.201 16.371 1.00 88.50 105 LYS A N 1
ATOM 817 C CA . LYS A 1 105 ? -11.032 3.080 17.305 1.00 88.50 105 LYS A CA 1
ATOM 818 C C . LYS A 1 105 ? -11.198 1.637 17.771 1.00 88.50 105 LYS A C 1
ATOM 820 O O . LYS A 1 105 ? -11.248 0.723 16.955 1.00 88.50 105 LYS A O 1
ATOM 825 N N . GLU A 1 106 ? -11.369 1.452 19.079 1.00 87.62 106 GLU A N 1
ATOM 826 C CA . GLU A 1 106 ? -11.842 0.180 19.631 1.00 87.62 106 GLU A CA 1
ATOM 827 C C . GLU A 1 106 ? -13.341 0.004 19.359 1.00 87.62 106 GLU A C 1
ATOM 829 O O . GLU A 1 106 ? -14.155 0.895 19.635 1.00 87.62 106 GLU A O 1
ATOM 834 N N . ALA A 1 107 ? -13.710 -1.157 18.830 1.00 87.06 107 ALA A N 1
ATOM 835 C CA . ALA A 1 107 ? -15.090 -1.515 18.534 1.00 87.06 107 ALA A CA 1
ATOM 836 C C . ALA A 1 107 ? -15.400 -2.946 18.989 1.00 87.06 107 ALA A C 1
ATOM 838 O O . ALA A 1 107 ? -14.576 -3.625 19.606 1.00 87.06 107 ALA A O 1
ATOM 839 N N . THR A 1 108 ? -16.624 -3.389 18.725 1.00 86.31 108 THR A N 1
ATOM 840 C CA . THR A 1 108 ? -17.073 -4.756 18.980 1.00 86.31 108 THR A CA 1
ATOM 841 C C . THR A 1 108 ? -17.705 -5.290 17.702 1.00 86.31 108 THR A C 1
ATOM 843 O O . THR A 1 108 ? -18.570 -4.612 17.149 1.00 86.31 108 THR A O 1
ATOM 846 N N . ASN A 1 109 ? -17.243 -6.444 17.215 1.00 84.12 109 ASN A N 1
ATOM 847 C CA . ASN A 1 109 ? -17.803 -7.086 16.023 1.00 84.12 109 ASN A CA 1
ATOM 848 C C . ASN A 1 109 ? -19.171 -7.736 16.326 1.00 84.12 109 ASN A C 1
ATOM 850 O O . ASN A 1 109 ? -19.620 -7.769 17.476 1.00 84.12 109 ASN A O 1
ATOM 854 N N . ASP A 1 110 ? -19.830 -8.274 15.297 1.00 83.12 110 ASP A N 1
ATOM 855 C CA . ASP A 1 110 ? -21.150 -8.914 15.424 1.00 83.12 110 ASP A CA 1
ATOM 856 C C . ASP A 1 110 ? -21.141 -10.156 16.341 1.00 83.12 110 ASP A C 1
ATOM 858 O O . ASP A 1 110 ? -22.183 -10.559 16.860 1.00 83.12 110 ASP A O 1
ATOM 862 N N . GLU A 1 111 ? -19.963 -10.733 16.594 1.00 83.00 111 GLU A N 1
ATOM 863 C CA . GLU A 1 111 ? -19.753 -11.868 17.500 1.00 83.00 111 GLU A CA 1
ATOM 864 C C . GLU A 1 111 ? -19.506 -11.439 18.959 1.00 83.00 111 GLU A C 1
ATOM 866 O O . GLU A 1 111 ? -19.338 -12.278 19.846 1.00 83.00 111 GLU A O 1
ATOM 871 N N . GLY A 1 112 ? -19.510 -10.132 19.248 1.00 81.69 112 GLY A N 1
ATOM 872 C CA . GLY A 1 112 ? -19.270 -9.600 20.590 1.00 81.69 112 GLY A CA 1
ATOM 873 C C . GLY A 1 112 ? -17.788 -9.511 20.975 1.00 81.69 112 GLY A C 1
ATOM 874 O O . GLY A 1 112 ? -17.477 -9.247 22.139 1.00 81.69 112 GLY A O 1
ATOM 875 N N . GLN A 1 113 ? -16.869 -9.713 20.030 1.00 80.81 113 GLN A N 1
ATOM 876 C CA . GLN A 1 113 ? -15.426 -9.646 20.254 1.00 80.81 113 GLN A CA 1
ATOM 877 C C . GLN A 1 113 ? -14.917 -8.218 20.063 1.00 80.81 113 GLN A C 1
ATOM 879 O O . GLN A 1 113 ? -15.395 -7.478 19.204 1.00 80.81 113 GLN A O 1
ATOM 884 N N . LYS A 1 114 ? -13.936 -7.813 20.875 1.00 82.81 114 LYS A N 1
ATOM 885 C CA . LYS A 1 114 ? -13.280 -6.508 20.724 1.00 82.81 114 LYS A CA 1
ATOM 886 C C . LYS A 1 114 ? -12.426 -6.502 19.461 1.00 82.81 114 LYS A C 1
ATOM 888 O O . LYS A 1 114 ? -11.703 -7.456 19.254 1.00 82.81 114 LYS A O 1
ATOM 893 N N . VAL A 1 115 ? -12.446 -5.426 18.684 1.00 85.94 115 VAL A N 1
ATOM 894 C CA . VAL A 1 115 ? -11.636 -5.271 17.458 1.00 85.94 115 VAL A CA 1
ATOM 895 C C . VAL A 1 115 ? -11.027 -3.868 17.373 1.00 85.94 115 VAL A C 1
ATOM 897 O O . VAL A 1 115 ? -11.503 -2.955 18.058 1.00 85.94 115 VAL A O 1
ATOM 900 N N . ILE A 1 116 ? -10.011 -3.676 16.519 1.00 86.12 116 ILE A N 1
ATOM 901 C CA . ILE A 1 116 ? -9.541 -2.333 16.119 1.00 86.12 116 ILE A CA 1
ATOM 902 C C . ILE A 1 116 ? -10.048 -2.013 14.725 1.00 86.12 116 ILE A C 1
ATOM 904 O O . ILE A 1 116 ? -9.757 -2.726 13.766 1.00 86.12 116 ILE A O 1
ATOM 908 N N . GLU A 1 117 ? -10.740 -0.889 14.605 1.00 90.56 117 GLU A N 1
ATOM 909 C CA . GLU A 1 117 ? -11.010 -0.254 13.323 1.00 90.56 117 GLU A CA 1
ATOM 910 C C . GLU A 1 117 ? -9.898 0.753 13.013 1.00 90.56 117 GLU A C 1
ATOM 912 O O . GLU A 1 117 ? -9.678 1.695 13.780 1.00 90.56 117 GLU A O 1
ATOM 917 N N . TYR A 1 118 ? -9.235 0.583 11.871 1.00 92.12 118 TYR A N 1
ATOM 918 C CA . TYR A 1 118 ? -8.335 1.574 11.287 1.00 92.12 118 TYR A CA 1
ATOM 919 C C . TYR A 1 118 ? -9.051 2.274 10.144 1.00 92.12 118 TYR A C 1
ATOM 921 O O . TYR A 1 118 ? -9.277 1.679 9.090 1.00 92.12 118 TYR A O 1
ATOM 929 N N . LYS A 1 119 ? -9.406 3.542 10.340 1.00 95.81 119 LYS A N 1
ATOM 930 C CA . LYS A 1 119 ? -10.002 4.380 9.300 1.00 95.81 119 LYS A CA 1
ATOM 931 C C . LYS A 1 119 ? -8.908 5.152 8.589 1.00 95.81 119 LYS A C 1
ATOM 933 O O . LYS A 1 119 ? -8.152 5.894 9.208 1.00 95.81 119 LYS A O 1
ATOM 938 N N . MET A 1 120 ? -8.827 4.956 7.285 1.00 96.06 120 MET A N 1
ATOM 939 C CA . MET A 1 120 ? -7.769 5.465 6.420 1.00 96.06 120 MET A CA 1
ATOM 940 C C . MET A 1 120 ? -8.379 6.103 5.177 1.00 96.06 120 MET A C 1
ATOM 942 O O . MET A 1 120 ? -9.562 5.930 4.895 1.00 96.06 120 MET A O 1
ATOM 946 N N . VAL A 1 121 ? -7.571 6.847 4.426 1.00 96.50 121 VAL A N 1
ATOM 947 C CA . VAL A 1 121 ? -7.962 7.428 3.136 1.00 96.50 121 VAL A CA 1
ATOM 948 C C . VAL A 1 121 ? -6.998 6.926 2.080 1.00 96.50 121 VAL A C 1
ATOM 950 O O . VAL A 1 121 ? -5.786 7.000 2.281 1.00 96.50 121 VAL A O 1
ATOM 953 N N . ASN A 1 122 ? -7.522 6.432 0.958 1.00 96.06 122 ASN A N 1
ATOM 954 C CA . ASN A 1 122 ? -6.684 6.074 -0.178 1.00 96.06 122 ASN A CA 1
ATOM 955 C C . ASN A 1 122 ? -6.075 7.355 -0.769 1.00 96.06 122 ASN A C 1
ATOM 957 O O . ASN A 1 122 ? -6.780 8.168 -1.367 1.00 96.06 122 ASN A O 1
ATOM 961 N N . LYS A 1 123 ? -4.768 7.543 -0.564 1.00 94.31 123 LYS A N 1
ATOM 962 C CA . LYS A 1 123 ? -4.005 8.697 -1.065 1.00 94.31 123 LYS A CA 1
ATOM 963 C C . LYS A 1 123 ? -3.385 8.469 -2.442 1.00 94.31 123 LYS A C 1
ATOM 965 O O . LYS A 1 123 ? -2.739 9.376 -2.960 1.00 94.31 123 LYS A O 1
ATOM 970 N N . PHE A 1 124 ? -3.570 7.290 -3.022 1.00 90.94 124 PHE A N 1
ATOM 971 C CA . PHE A 1 124 ? -3.198 7.053 -4.404 1.00 90.94 124 PHE A CA 1
ATOM 972 C C . PHE A 1 124 ? -4.175 7.760 -5.346 1.00 90.94 124 PHE A C 1
ATOM 974 O O . PHE A 1 124 ? -5.340 8.000 -5.019 1.00 90.94 124 PHE A O 1
ATOM 981 N N . ASP A 1 125 ? -3.682 8.107 -6.529 1.00 90.81 125 ASP A N 1
ATOM 982 C CA . ASP A 1 125 ? -4.429 8.749 -7.612 1.00 90.81 125 ASP A CA 1
ATOM 983 C C . ASP A 1 125 ? -5.178 7.744 -8.505 1.00 90.81 125 ASP A C 1
ATOM 985 O O . ASP A 1 125 ? -5.645 8.091 -9.590 1.00 90.81 125 ASP A O 1
ATOM 989 N N . HIS A 1 126 ? -5.308 6.505 -8.035 1.00 89.94 126 HIS A N 1
ATOM 990 C CA . HIS A 1 126 ? -5.973 5.402 -8.711 1.00 89.94 126 HIS A CA 1
ATOM 991 C C . HIS A 1 126 ? -6.706 4.495 -7.711 1.00 89.94 126 HIS A C 1
ATOM 993 O O . HIS A 1 126 ? -6.559 4.603 -6.487 1.00 89.94 126 HIS A O 1
ATOM 999 N N . ASP A 1 127 ? -7.540 3.621 -8.264 1.00 93.56 127 ASP A N 1
ATOM 1000 C CA . ASP A 1 127 ? -8.380 2.698 -7.511 1.00 93.56 127 ASP A CA 1
ATOM 1001 C C . ASP A 1 127 ? -7.598 1.428 -7.154 1.00 93.56 127 ASP A C 1
ATOM 1003 O O . ASP A 1 127 ? -6.771 0.963 -7.933 1.00 93.56 127 ASP A O 1
ATOM 1007 N N . PHE A 1 128 ? -7.896 0.857 -5.989 1.00 92.44 128 PHE A N 1
ATOM 1008 C CA . PHE A 1 128 ? -7.349 -0.422 -5.540 1.00 92.44 128 PHE A CA 1
ATOM 1009 C C . PHE A 1 128 ? -8.447 -1.478 -5.479 1.00 92.44 128 PHE A C 1
ATOM 1011 O O . PHE A 1 128 ? -9.542 -1.226 -4.968 1.00 92.44 128 PHE A O 1
ATOM 1018 N N . GLN A 1 129 ? -8.134 -2.690 -5.931 1.00 93.56 129 GLN A N 1
ATOM 1019 C CA . GLN A 1 129 ? -8.985 -3.865 -5.758 1.00 93.56 129 GLN A CA 1
ATOM 1020 C C . GLN A 1 129 ? -9.141 -4.220 -4.285 1.00 93.56 129 GLN A C 1
ATOM 1022 O O . GLN A 1 129 ? -10.238 -4.593 -3.878 1.00 93.56 129 GLN A O 1
ATOM 1027 N N . PHE A 1 130 ? -8.078 -4.067 -3.488 1.00 93.62 130 PHE A N 1
ATOM 1028 C CA . PHE A 1 130 ? -8.156 -4.190 -2.036 1.00 93.62 130 PHE A CA 1
ATOM 1029 C C . PHE A 1 130 ? -7.020 -3.466 -1.303 1.00 93.62 130 PHE A C 1
ATOM 1031 O O . PHE A 1 130 ? -5.947 -3.241 -1.864 1.00 93.62 130 PHE A O 1
ATOM 1038 N N . PHE A 1 131 ? -7.252 -3.192 -0.019 1.00 95.75 131 PHE A N 1
ATOM 1039 C CA . PHE A 1 131 ? -6.234 -2.909 0.995 1.00 95.75 131 PHE A CA 1
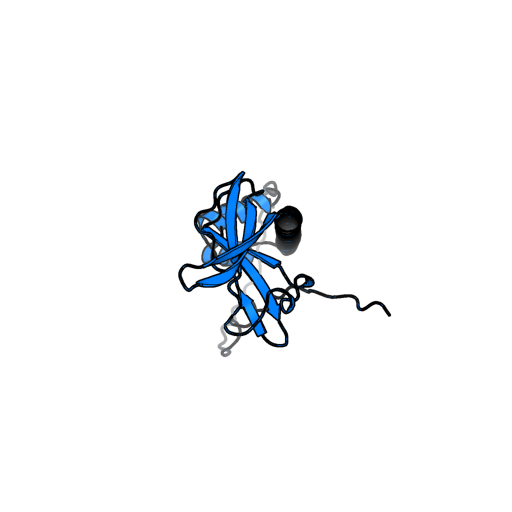ATOM 1040 C C . PHE A 1 131 ? -6.269 -3.958 2.112 1.00 95.75 131 PHE A C 1
ATOM 1042 O O . PHE A 1 131 ? -7.344 -4.453 2.455 1.00 95.75 131 PHE A O 1
ATOM 1049 N N . GLN A 1 132 ? -5.117 -4.255 2.716 1.00 94.88 132 GLN A N 1
ATOM 1050 C CA . GLN A 1 132 ? -4.997 -5.132 3.884 1.00 94.88 132 GLN A CA 1
ATOM 1051 C C . GLN A 1 132 ? -3.851 -4.683 4.801 1.00 94.88 132 GLN A C 1
ATOM 1053 O O . GLN A 1 132 ? -2.802 -4.249 4.327 1.00 94.88 132 GLN A O 1
ATOM 1058 N N . LEU A 1 133 ? -4.040 -4.791 6.119 1.00 91.62 133 LEU A N 1
ATOM 1059 C CA . LEU A 1 133 ? -2.951 -4.663 7.086 1.00 91.62 133 LEU A CA 1
ATOM 1060 C C . LEU A 1 133 ? -2.312 -6.025 7.312 1.00 91.62 133 LEU A C 1
ATOM 1062 O O . LEU A 1 133 ? -3.022 -7.005 7.532 1.00 91.62 133 LEU A O 1
ATOM 1066 N N . ALA A 1 134 ? -0.987 -6.052 7.333 1.00 89.81 134 ALA A N 1
ATOM 1067 C CA . ALA A 1 134 ? -0.194 -7.194 7.760 1.00 89.81 134 ALA A CA 1
ATOM 1068 C C . ALA A 1 134 ? 0.678 -6.790 8.952 1.00 89.81 134 ALA A C 1
ATOM 1070 O O . ALA A 1 134 ? 1.252 -5.697 8.961 1.00 89.81 134 ALA A O 1
ATOM 1071 N N . TRP A 1 135 ? 0.780 -7.660 9.954 1.00 87.88 135 TRP A N 1
ATOM 1072 C CA . TRP A 1 135 ? 1.671 -7.477 11.101 1.00 87.88 135 TRP A CA 1
ATOM 1073 C C . TRP A 1 135 ? 2.250 -8.809 11.563 1.00 87.88 135 TRP A C 1
ATOM 1075 O O . TRP A 1 135 ? 1.726 -9.886 11.267 1.00 87.88 135 TRP A O 1
ATOM 1085 N N . THR A 1 136 ? 3.342 -8.735 12.312 1.00 84.31 136 THR A N 1
ATOM 1086 C CA . THR A 1 136 ? 4.000 -9.907 12.883 1.00 84.31 136 THR A CA 1
ATOM 1087 C C . THR A 1 136 ? 3.760 -9.930 14.379 1.00 84.31 136 THR A C 1
ATOM 1089 O O . THR A 1 136 ? 3.965 -8.937 15.072 1.00 84.31 136 THR A O 1
ATOM 1092 N N . GLU A 1 137 ? 3.354 -11.084 14.895 1.00 76.06 137 GLU A N 1
ATOM 1093 C CA . GLU A 1 137 ? 3.225 -11.289 16.328 1.00 76.06 137 GLU A CA 1
ATOM 1094 C C . GLU A 1 137 ? 3.897 -12.606 16.725 1.00 76.06 137 GLU A C 1
ATOM 1096 O O . GLU A 1 137 ? 3.469 -13.693 16.331 1.00 76.06 137 GLU A O 1
ATOM 1101 N N . GLY A 1 138 ? 4.987 -12.513 17.492 1.00 78.12 138 GLY A N 1
ATOM 1102 C CA . GLY A 1 138 ? 5.858 -13.663 17.735 1.00 78.12 138 GLY A CA 1
ATOM 1103 C C . GLY A 1 138 ? 6.430 -14.205 16.421 1.00 78.12 138 GLY A C 1
ATOM 1104 O O . GLY A 1 138 ? 7.040 -13.456 15.663 1.00 78.12 138 GLY A O 1
ATOM 1105 N N . ASP A 1 139 ? 6.204 -15.493 16.155 1.00 78.25 139 ASP A N 1
ATOM 1106 C CA . ASP A 1 139 ? 6.655 -16.173 14.930 1.00 78.25 139 ASP A CA 1
ATOM 1107 C C . ASP A 1 139 ? 5.573 -16.218 13.827 1.00 78.25 139 ASP A C 1
ATOM 1109 O O . ASP A 1 139 ? 5.776 -16.848 12.789 1.00 78.25 139 ASP A O 1
ATOM 1113 N N . GLY A 1 140 ? 4.403 -15.606 14.056 1.00 81.44 140 GLY A N 1
ATOM 1114 C CA . GLY A 1 140 ? 3.257 -15.659 13.148 1.00 81.44 140 GLY A CA 1
ATOM 1115 C C . GLY A 1 140 ? 3.018 -14.353 12.393 1.00 81.44 140 GLY A C 1
ATOM 1116 O O . GLY A 1 140 ? 3.082 -13.265 12.969 1.00 81.44 140 GLY A O 1
ATOM 1117 N N . GLU A 1 141 ? 2.681 -14.470 11.111 1.00 85.62 141 GLU A N 1
ATOM 1118 C CA . GLU A 1 141 ? 2.103 -13.377 10.329 1.00 85.62 141 GLU A CA 1
ATOM 1119 C C . GLU A 1 141 ? 0.589 -13.351 10.517 1.00 85.62 141 GLU A C 1
ATOM 1121 O O . GLU A 1 141 ? -0.082 -14.384 10.472 1.00 85.62 141 GLU A O 1
ATOM 1126 N N . ASN A 1 142 ? 0.059 -12.154 10.718 1.00 85.69 142 ASN A N 1
ATOM 1127 C CA . ASN A 1 142 ? -1.356 -11.913 10.919 1.00 85.69 142 ASN A CA 1
ATOM 1128 C C . ASN A 1 142 ? -1.827 -10.830 9.954 1.00 85.69 142 ASN A C 1
ATOM 1130 O O . ASN A 1 142 ? -1.045 -9.982 9.514 1.00 85.69 142 ASN A O 1
ATOM 1134 N N . TYR A 1 143 ? -3.120 -10.866 9.645 1.00 88.69 143 TYR A N 1
ATOM 1135 C CA . TYR A 1 143 ? -3.715 -10.020 8.625 1.00 88.69 143 TYR A CA 1
ATOM 1136 C C . TYR A 1 143 ? -5.068 -9.479 9.074 1.00 88.69 143 TYR A C 1
ATOM 1138 O O . TYR A 1 143 ? -5.820 -10.154 9.779 1.00 88.69 143 TYR A O 1
ATOM 1146 N N . SER A 1 144 ? -5.396 -8.263 8.641 1.00 89.56 144 SER A N 1
ATOM 1147 C CA . SER A 1 144 ? -6.726 -7.694 8.836 1.00 89.56 144 SER A CA 1
ATOM 1148 C C . SER A 1 144 ? -7.712 -8.290 7.836 1.00 89.56 144 SER A C 1
ATOM 1150 O O . SER A 1 144 ? -7.331 -8.920 6.844 1.00 89.56 144 SER A O 1
ATOM 1152 N N . GLN A 1 145 ? -8.993 -7.984 8.029 1.00 90.06 145 GLN A N 1
ATOM 1153 C CA . GLN A 1 145 ? -9.954 -8.055 6.929 1.00 90.06 145 GLN A CA 1
ATOM 1154 C C . GLN A 1 145 ? -9.513 -7.136 5.780 1.00 90.06 145 GLN A C 1
ATOM 1156 O O . GLN A 1 145 ? -8.822 -6.137 6.018 1.00 90.06 145 GLN A O 1
ATOM 1161 N N . THR A 1 146 ? -9.902 -7.470 4.550 1.00 93.38 146 THR A N 1
ATOM 1162 C CA . THR A 1 146 ? -9.648 -6.620 3.383 1.00 93.38 146 THR A CA 1
ATOM 1163 C C . THR A 1 146 ? -10.686 -5.504 3.287 1.00 93.38 146 THR A C 1
ATOM 1165 O O . THR A 1 146 ? -11.842 -5.668 3.679 1.00 93.38 146 THR A O 1
ATOM 1168 N N . ALA A 1 147 ? -10.277 -4.353 2.757 1.00 93.88 147 ALA A N 1
ATOM 1169 C CA . ALA A 1 147 ? -11.201 -3.344 2.250 1.00 93.88 147 ALA A CA 1
ATOM 1170 C C . ALA A 1 147 ? -11.140 -3.366 0.727 1.00 93.88 147 ALA A C 1
ATOM 1172 O O . ALA A 1 147 ? -10.123 -2.973 0.159 1.00 93.88 147 ALA A O 1
ATOM 1173 N N . ASP A 1 148 ? -12.213 -3.815 0.084 1.00 96.38 148 ASP A N 1
ATOM 1174 C CA . ASP A 1 148 ? -12.229 -4.054 -1.358 1.00 96.38 148 ASP A CA 1
ATOM 1175 C C . ASP A 1 148 ? -12.713 -2.827 -2.151 1.00 96.38 148 ASP A C 1
ATOM 1177 O O . ASP A 1 148 ? -13.545 -2.046 -1.683 1.00 96.38 148 ASP A O 1
ATOM 1181 N N . ASN A 1 149 ? -12.252 -2.705 -3.398 1.00 94.69 149 ASN A N 1
ATOM 1182 C CA . ASN A 1 149 ? -12.676 -1.705 -4.386 1.00 94.69 149 ASN A CA 1
ATOM 1183 C C . ASN A 1 149 ? -12.603 -0.256 -3.867 1.00 94.69 149 ASN A C 1
ATOM 1185 O O . ASN A 1 149 ? -13.555 0.524 -3.988 1.00 94.69 149 ASN A O 1
ATOM 1189 N N . VAL A 1 150 ? -11.472 0.102 -3.259 1.00 95.25 150 VAL A N 1
ATOM 1190 C CA . VAL A 1 150 ? -11.261 1.409 -2.633 1.00 95.25 150 VAL A CA 1
ATOM 1191 C C . VAL A 1 150 ? -10.781 2.415 -3.671 1.00 95.25 150 VAL A C 1
ATOM 1193 O O . VAL A 1 150 ? -9.656 2.344 -4.166 1.00 95.25 150 VAL A O 1
ATOM 1196 N N . ARG A 1 151 ? -11.627 3.401 -3.967 1.00 95.75 151 ARG A N 1
ATOM 1197 C CA . ARG A 1 151 ? -11.329 4.421 -4.977 1.00 95.75 151 ARG A CA 1
ATOM 1198 C C . ARG A 1 151 ? -10.330 5.464 -4.501 1.00 95.75 151 ARG A C 1
ATOM 1200 O O . ARG A 1 151 ? -10.183 5.685 -3.296 1.00 95.75 151 ARG A O 1
ATOM 1207 N N . ALA A 1 152 ? -9.704 6.153 -5.449 1.00 94.69 152 ALA A N 1
ATOM 1208 C CA . ALA A 1 152 ? -8.850 7.304 -5.164 1.00 94.69 152 ALA A CA 1
ATOM 1209 C C . ALA A 1 152 ? -9.574 8.339 -4.275 1.00 94.69 152 ALA A C 1
ATOM 1211 O O . ALA A 1 152 ? -10.708 8.744 -4.548 1.00 94.69 152 ALA A O 1
ATOM 1212 N N . GLY A 1 153 ? -8.931 8.758 -3.181 1.00 95.31 153 GLY A N 1
ATOM 1213 C CA . GLY A 1 153 ? -9.477 9.713 -2.210 1.00 95.31 153 GLY A CA 1
ATOM 1214 C C . GLY A 1 153 ? -10.607 9.180 -1.320 1.00 95.31 153 GLY A C 1
ATOM 1215 O O . GLY A 1 153 ? -11.116 9.924 -0.479 1.00 95.31 153 GLY A O 1
ATOM 1216 N N . GLN A 1 154 ? -11.022 7.919 -1.475 1.00 96.12 154 GLN A N 1
ATOM 1217 C CA . GLN A 1 154 ? -12.108 7.346 -0.689 1.00 96.12 154 GLN A CA 1
ATOM 1218 C C . GLN A 1 154 ? -11.612 6.924 0.705 1.00 96.12 154 GLN A C 1
ATOM 1220 O O . GLN A 1 154 ? -10.555 6.292 0.818 1.00 96.12 154 GLN A O 1
ATOM 1225 N N . PRO A 1 155 ? -12.369 7.224 1.778 1.00 96.62 155 PRO A N 1
ATOM 1226 C CA . PRO A 1 155 ? -12.108 6.630 3.076 1.00 96.62 155 PRO A CA 1
ATOM 1227 C C . PRO A 1 155 ? -12.456 5.137 3.071 1.00 96.62 155 PRO A C 1
ATOM 1229 O O . PRO A 1 155 ? -13.469 4.720 2.505 1.00 96.62 155 PRO A O 1
ATOM 1232 N N . PHE A 1 156 ? -11.646 4.340 3.753 1.00 96.12 156 PHE A N 1
ATOM 1233 C CA . PHE A 1 156 ? -11.869 2.913 3.952 1.00 96.12 156 PHE A CA 1
ATOM 1234 C C . PHE A 1 156 ? -11.537 2.516 5.390 1.00 96.12 156 PHE A C 1
ATOM 1236 O O . PHE A 1 156 ? -10.907 3.270 6.133 1.00 96.12 156 PHE A O 1
ATOM 1243 N N . THR A 1 157 ? -12.031 1.357 5.818 1.00 95.25 157 THR A N 1
ATOM 1244 C CA . THR A 1 157 ? -11.809 0.840 7.171 1.00 95.25 157 THR A CA 1
ATOM 1245 C C . THR A 1 157 ? -11.240 -0.562 7.085 1.00 95.25 157 THR A C 1
ATOM 1247 O O . THR A 1 157 ? -11.816 -1.406 6.408 1.00 95.25 157 THR A O 1
ATOM 1250 N N . LEU A 1 158 ? -10.125 -0.797 7.773 1.00 93.56 158 LEU A N 1
ATOM 1251 C CA . LEU A 1 158 ? -9.569 -2.131 7.970 1.00 93.56 158 LEU A CA 1
ATOM 1252 C C . LEU A 1 158 ? -9.833 -2.567 9.406 1.00 93.56 158 LEU A C 1
ATOM 1254 O O . LEU A 1 158 ? -9.593 -1.807 10.346 1.00 93.56 158 LEU A O 1
ATOM 1258 N N . ILE A 1 159 ? -10.360 -3.780 9.555 1.00 89.75 159 ILE A N 1
ATOM 1259 C CA . ILE A 1 159 ? -10.707 -4.362 10.850 1.00 89.75 159 ILE A CA 1
ATOM 1260 C C . ILE A 1 159 ? -9.631 -5.375 11.214 1.00 89.75 159 ILE A C 1
ATOM 1262 O O . ILE A 1 159 ? -9.444 -6.376 10.518 1.00 89.75 159 ILE A O 1
ATOM 1266 N N . VAL A 1 160 ? -8.928 -5.100 12.307 1.00 86.62 160 VAL A N 1
ATOM 1267 C CA . VAL A 1 160 ? -8.013 -6.045 12.943 1.00 86.62 160 VAL A CA 1
ATOM 1268 C C . VAL A 1 160 ? -8.805 -6.812 13.988 1.00 86.62 160 VAL A C 1
ATOM 1270 O O . VAL A 1 160 ? -9.145 -6.279 15.049 1.00 86.62 160 VAL A O 1
ATOM 1273 N N . ASP A 1 161 ? -9.132 -8.051 13.638 1.00 78.44 161 ASP A N 1
ATOM 1274 C CA . ASP A 1 161 ? -9.751 -9.005 14.545 1.00 78.44 161 ASP A CA 1
ATOM 1275 C C . ASP A 1 161 ? -8.649 -9.618 15.421 1.00 78.44 161 ASP A C 1
ATOM 1277 O O . ASP A 1 161 ? -7.673 -10.146 14.872 1.00 78.44 161 ASP A O 1
ATOM 1281 N N . PRO A 1 162 ? -8.713 -9.528 16.759 1.00 64.88 162 PRO A N 1
ATOM 1282 C CA . PRO A 1 162 ? -7.819 -10.311 17.585 1.00 64.88 162 PRO A CA 1
ATOM 1283 C C . PRO A 1 162 ? -8.132 -11.784 17.344 1.00 64.88 162 PRO A C 1
ATOM 1285 O O . PRO A 1 162 ? -9.178 -12.292 17.747 1.00 64.88 162 PRO A O 1
ATOM 1288 N N . ALA A 1 163 ? -7.194 -12.493 16.715 1.00 58.44 163 ALA A N 1
ATOM 1289 C CA . ALA A 1 163 ? -7.218 -13.945 16.711 1.00 58.44 163 ALA A CA 1
ATOM 1290 C C . ALA A 1 163 ? -7.431 -14.421 18.160 1.00 58.44 163 ALA A C 1
ATOM 1292 O O . ALA A 1 163 ? -6.697 -14.017 19.065 1.00 58.44 163 ALA A O 1
ATOM 1293 N N . PHE A 1 164 ? -8.511 -15.188 18.348 1.00 50.47 164 PHE A N 1
ATOM 1294 C CA . PHE A 1 164 ? -9.091 -15.639 19.612 1.00 50.47 164 PHE A CA 1
ATOM 1295 C C . PHE A 1 164 ? -8.074 -15.706 20.768 1.00 50.47 164 PHE A C 1
ATOM 1297 O O . PHE A 1 164 ? -7.098 -16.446 20.686 1.00 50.47 164 PHE A O 1
ATOM 1304 N N . ASP A 1 165 ? -8.369 -14.975 21.851 1.00 52.56 165 ASP A N 1
ATOM 1305 C CA . ASP A 1 165 ? -7.693 -14.956 23.168 1.00 52.56 165 ASP A CA 1
ATOM 1306 C C . ASP A 1 165 ? -6.647 -13.854 23.438 1.00 52.56 165 ASP A C 1
ATOM 1308 O O . ASP A 1 165 ? -6.117 -13.781 24.548 1.00 52.56 165 ASP A O 1
ATOM 1312 N N . LYS A 1 166 ? -6.389 -12.937 22.494 1.00 56.25 166 LYS A N 1
ATOM 1313 C CA . LYS A 1 166 ? -5.494 -11.788 22.736 1.00 56.25 166 LYS A CA 1
ATOM 1314 C C . LYS A 1 166 ? -6.231 -10.471 22.923 1.00 56.25 166 LYS A C 1
ATOM 1316 O O . LYS A 1 166 ? -7.259 -10.200 22.305 1.00 56.25 166 LYS A O 1
ATOM 1321 N N . THR A 1 167 ? -5.700 -9.638 23.810 1.00 59.53 167 THR A N 1
ATOM 1322 C CA . THR A 1 167 ? -6.156 -8.266 23.995 1.00 59.53 167 THR A CA 1
ATOM 1323 C C . THR A 1 167 ? -5.414 -7.332 23.049 1.00 59.53 167 THR A C 1
ATOM 1325 O O . THR A 1 167 ? -4.329 -7.617 22.557 1.00 59.53 167 THR A O 1
ATOM 1328 N N . LEU A 1 168 ? -5.992 -6.158 22.831 1.00 58.22 168 LEU A N 1
ATOM 1329 C CA . LEU A 1 168 ? -5.425 -5.088 22.013 1.00 58.22 168 LEU A CA 1
ATOM 1330 C C . LEU A 1 168 ? -3.994 -4.687 22.394 1.00 58.22 168 LEU A C 1
ATOM 1332 O O . LEU A 1 168 ? -3.231 -4.250 21.541 1.00 58.22 168 LEU A O 1
ATOM 1336 N N . ASN A 1 169 ? -3.632 -4.851 23.668 1.00 66.19 169 ASN A N 1
ATOM 1337 C CA . ASN A 1 169 ? -2.298 -4.533 24.174 1.00 66.19 169 ASN A CA 1
ATOM 1338 C C . ASN A 1 169 ? -1.223 -5.532 23.723 1.00 66.19 169 ASN A C 1
ATOM 1340 O O . ASN A 1 169 ? -0.041 -5.259 23.910 1.00 66.19 169 ASN A O 1
ATOM 1344 N N . ASP A 1 170 ? -1.627 -6.674 23.166 1.00 69.94 170 ASP A N 1
ATOM 1345 C CA . ASP A 1 170 ? -0.720 -7.754 22.785 1.00 69.94 170 ASP A CA 1
ATOM 1346 C C . ASP A 1 170 ? -0.225 -7.609 21.333 1.00 69.94 170 ASP A C 1
ATOM 1348 O O . ASP A 1 170 ? 0.769 -8.222 20.951 1.00 69.94 170 ASP A O 1
ATOM 1352 N N . ILE A 1 171 ? -0.861 -6.748 20.528 1.00 73.81 171 ILE A N 1
ATOM 1353 C CA . ILE A 1 171 ? -0.455 -6.503 19.141 1.00 73.81 171 ILE A CA 1
ATOM 1354 C C . ILE A 1 171 ? 0.754 -5.563 19.120 1.00 73.81 171 ILE A C 1
ATOM 1356 O O . ILE A 1 171 ? 0.664 -4.402 19.527 1.00 73.81 171 ILE A O 1
ATOM 1360 N N . ASP A 1 172 ? 1.878 -6.030 18.571 1.00 77.94 172 ASP A N 1
ATOM 1361 C CA . ASP A 1 172 ? 3.019 -5.161 18.276 1.00 77.94 172 ASP A CA 1
ATOM 1362 C C . ASP A 1 172 ? 2.715 -4.272 17.063 1.00 77.94 172 ASP A C 1
ATOM 1364 O O . ASP A 1 172 ? 3.023 -4.589 15.909 1.00 77.94 172 ASP A O 1
ATOM 1368 N N . LEU A 1 173 ? 2.125 -3.114 17.357 1.00 75.38 173 LEU A N 1
ATOM 1369 C CA . LEU A 1 173 ? 1.755 -2.100 16.373 1.00 75.38 173 LEU A CA 1
ATOM 1370 C C . LEU A 1 173 ? 2.952 -1.566 15.569 1.00 75.38 173 LEU A C 1
ATOM 1372 O O . LEU A 1 173 ? 2.742 -0.945 14.530 1.00 75.38 173 LEU A O 1
ATOM 1376 N N . SER A 1 174 ? 4.198 -1.789 16.010 1.00 81.19 174 SER A N 1
ATOM 1377 C CA . SER A 1 174 ? 5.385 -1.355 15.262 1.00 81.19 174 SER A CA 1
ATOM 1378 C C . SER A 1 174 ? 5.657 -2.194 14.010 1.00 81.19 174 SER A C 1
ATOM 1380 O O . SER A 1 174 ? 6.404 -1.756 13.136 1.00 81.19 174 SER A O 1
ATOM 1382 N N . THR A 1 175 ? 5.030 -3.367 13.900 1.00 85.44 175 THR A N 1
ATOM 1383 C CA . THR A 1 175 ? 5.155 -4.268 12.743 1.00 85.44 175 THR A CA 1
ATOM 1384 C C . THR A 1 175 ? 4.040 -4.087 11.711 1.00 85.44 175 THR A C 1
ATOM 1386 O O . THR A 1 175 ? 4.041 -4.770 10.689 1.00 85.44 175 THR A O 1
ATOM 1389 N N . LEU A 1 176 ? 3.095 -3.170 11.956 1.00 86.25 176 LEU A N 1
ATOM 1390 C CA . LEU A 1 176 ? 1.997 -2.899 11.032 1.00 86.25 176 LEU A CA 1
ATOM 1391 C C . LEU A 1 176 ? 2.516 -2.359 9.699 1.00 86.25 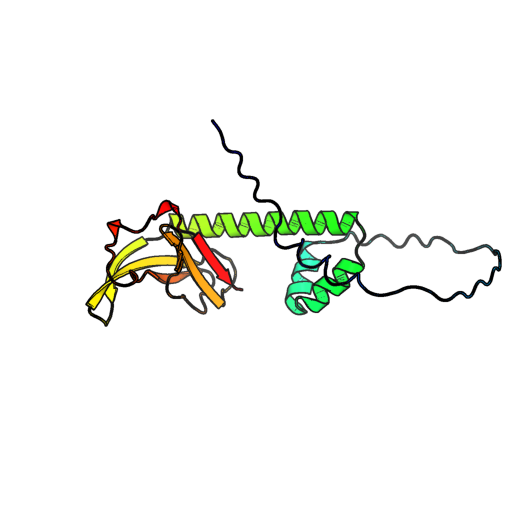176 LEU A C 1
ATOM 1393 O O . LEU A 1 176 ? 3.238 -1.364 9.634 1.00 86.25 176 LEU A O 1
ATOM 1397 N N . SER A 1 177 ? 2.067 -2.994 8.626 1.00 91.50 177 SER A N 1
ATOM 1398 C CA . SER A 1 177 ? 2.305 -2.594 7.247 1.00 91.50 177 SER A CA 1
ATOM 1399 C C . SER A 1 177 ? 0.998 -2.646 6.462 1.00 91.50 177 SER A C 1
ATOM 1401 O O . SER A 1 177 ? 0.094 -3.414 6.791 1.00 91.50 177 SER A O 1
ATOM 1403 N N . LEU A 1 178 ? 0.885 -1.794 5.447 1.00 92.94 178 LEU A N 1
ATOM 1404 C CA . LEU A 1 178 ? -0.276 -1.712 4.571 1.00 92.94 178 LEU A CA 1
ATOM 1405 C C . LEU A 1 178 ? 0.135 -2.239 3.205 1.00 92.94 178 LEU A C 1
ATOM 1407 O O . LEU A 1 178 ? 1.134 -1.795 2.639 1.00 92.94 178 LEU A O 1
ATOM 1411 N N . THR A 1 179 ? -0.654 -3.165 2.684 1.00 91.38 179 THR A N 1
ATOM 1412 C CA . THR A 1 179 ? -0.528 -3.683 1.326 1.00 91.38 179 THR A CA 1
ATOM 1413 C C . THR A 1 179 ? -1.818 -3.416 0.559 1.00 91.38 179 THR A C 1
ATOM 1415 O O . THR A 1 179 ? -2.889 -3.232 1.147 1.00 91.38 179 THR A O 1
ATOM 1418 N N . GLY A 1 180 ? -1.716 -3.371 -0.766 1.00 87.75 180 GLY A N 1
ATOM 1419 C CA . GLY A 1 180 ? -2.860 -3.241 -1.658 1.00 87.75 180 GLY A CA 1
ATOM 1420 C C . GLY A 1 180 ? -2.534 -3.742 -3.061 1.00 87.75 180 GLY A C 1
ATOM 1421 O O . GLY A 1 180 ? -1.363 -3.780 -3.449 1.00 87.75 180 GLY A O 1
ATOM 1422 N N . SER A 1 181 ? -3.571 -4.142 -3.799 1.00 87.06 181 SER A N 1
ATOM 1423 C CA . SER A 1 181 ? -3.479 -4.532 -5.213 1.00 87.06 181 SER A CA 1
ATOM 1424 C C . SER A 1 181 ? -4.297 -3.601 -6.098 1.00 87.06 181 SER A C 1
ATOM 1426 O O . SER A 1 181 ? -5.447 -3.301 -5.775 1.00 87.06 181 SER A O 1
ATOM 1428 N N . GLU A 1 182 ? -3.701 -3.200 -7.218 1.00 77.75 182 GLU A N 1
ATOM 1429 C CA . GLU A 1 182 ? -4.340 -2.515 -8.354 1.00 77.75 182 GLU A CA 1
ATOM 1430 C C . GLU A 1 182 ? -5.052 -3.522 -9.269 1.00 77.75 182 GLU A C 1
ATOM 1432 O O . GLU A 1 182 ? -4.601 -4.691 -9.328 1.00 77.75 182 GLU A O 1
#

Secondary structure (DSSP, 8-state):
----------SSTTTSSSS------------------------------HHHHHHHHHHH-HHHHHHHHTTS-HHHHHHHHHHHHHHHHHHHHHHHHHHHT-EEEEEE-TTS-EEEEEEEE--SSS-EEEEEEEEEETTEEEEPPPEEEE-TT-EEEEEE---TT--GGGS-GGG-EEEEE-

Radius of gyration: 24.76 Å; chains: 1; bounding box: 54×42×73 Å

Sequence (182 aa):
MSKKLMVTGIILSSLIFAGCSKENPEQAAAEEKPKAGQEQTEGKSQDFNPEEFVKEAGKHGMEWYIAEVAKLKPEEISQLEEYQKELEAKKLATYEEILKGAETKEATNDEGQKVIEYKMVNKFDHDFQFFQLAWTEGDGENYSQTADNVRAGQPFTLIVDPAFDKTLNDIDLSTLSLTGSE

pLDDT: mean 74.53, std 24.72, range [27.88, 96.62]

Foldseek 3Di:
DDDDDDPDDPPPPVPPPPPDDDDDDDDDDDDDDDDDDDDPPPDPPPPQDLVVLVVVCVVVDDVVNVVVLVVDDPVSVVVNVVVVVVVVVVVQVQQVVQQVPWDWDWDADPVRAIKIKTKTFQQDQAWFQWKKKWFDQDPDIDIWDIFGGHGHRRITITIGGPPPPDDPVRGPPVRITMDTHD